Protein AF-A0A0R3WW23-F1 (afdb_monomer_lite)

Structure (mmCIF, N/CA/C/O backbone):
data_AF-A0A0R3WW23-F1
#
_entry.id   AF-A0A0R3WW23-F1
#
loop_
_atom_site.group_PDB
_atom_site.id
_atom_site.type_symbol
_atom_site.label_atom_id
_atom_site.label_alt_id
_atom_site.label_comp_id
_atom_site.label_asym_id
_atom_site.label_entity_id
_atom_site.label_seq_id
_atom_site.pdbx_PDB_ins_code
_atom_site.Cartn_x
_atom_site.Cartn_y
_atom_site.Cartn_z
_atom_site.occupancy
_atom_site.B_iso_or_equiv
_atom_site.auth_seq_id
_atom_site.auth_comp_id
_atom_site.auth_asym_id
_atom_site.auth_atom_id
_atom_site.pdbx_PDB_model_num
ATOM 1 N N . MET A 1 1 ? 10.672 -3.974 -2.061 1.00 82.94 1 MET A N 1
ATOM 2 C CA . MET A 1 1 ? 9.582 -3.012 -2.338 1.00 82.94 1 MET A CA 1
ATOM 3 C C . MET A 1 1 ? 8.192 -3.563 -2.036 1.00 82.94 1 MET A C 1
ATOM 5 O O . MET A 1 1 ? 7.412 -2.837 -1.442 1.00 82.94 1 MET A O 1
ATOM 9 N N . SER A 1 2 ? 7.876 -4.834 -2.317 1.00 86.75 2 SER A N 1
ATOM 10 C CA . SER A 1 2 ? 6.539 -5.402 -2.038 1.00 86.75 2 SER A CA 1
ATOM 11 C C . SER A 1 2 ? 6.087 -5.310 -0.570 1.00 86.75 2 SER A C 1
ATOM 13 O O . SER A 1 2 ? 4.970 -4.880 -0.309 1.00 86.75 2 SER A O 1
ATOM 15 N N . ILE A 1 3 ? 6.956 -5.640 0.396 1.00 90.69 3 ILE A N 1
ATOM 16 C CA . ILE A 1 3 ? 6.646 -5.502 1.837 1.00 90.69 3 ILE A CA 1
ATOM 17 C C . ILE A 1 3 ? 6.384 -4.035 2.196 1.00 90.69 3 ILE A C 1
ATOM 19 O O . ILE A 1 3 ? 5.402 -3.724 2.861 1.00 90.69 3 ILE A O 1
ATOM 23 N N . TYR A 1 4 ? 7.230 -3.131 1.702 1.00 90.75 4 TYR A N 1
ATOM 24 C CA . TYR A 1 4 ? 7.086 -1.690 1.908 1.00 90.75 4 TYR A CA 1
ATOM 25 C C . TYR A 1 4 ? 5.754 -1.166 1.344 1.00 90.75 4 TYR A C 1
ATOM 27 O O . TYR A 1 4 ? 5.059 -0.394 1.997 1.00 90.75 4 TYR A O 1
ATOM 35 N N . SER A 1 5 ? 5.346 -1.665 0.176 1.00 91.00 5 SER A N 1
ATOM 36 C CA . SER A 1 5 ? 4.071 -1.325 -0.470 1.00 91.00 5 SER A CA 1
ATOM 37 C C . SER A 1 5 ? 2.877 -1.838 0.334 1.00 91.00 5 SER A C 1
ATOM 39 O O . SER A 1 5 ? 1.937 -1.092 0.590 1.00 91.00 5 SER A O 1
ATOM 41 N N . ALA A 1 6 ? 2.933 -3.084 0.813 1.00 94.06 6 ALA A N 1
ATOM 42 C CA . ALA A 1 6 ? 1.882 -3.662 1.647 1.00 94.06 6 ALA A CA 1
ATOM 43 C C . ALA A 1 6 ? 1.715 -2.906 2.976 1.00 94.06 6 ALA A C 1
ATOM 45 O O . ALA A 1 6 ? 0.595 -2.601 3.383 1.00 94.06 6 ALA A O 1
ATOM 46 N N . LEU A 1 7 ? 2.822 -2.541 3.624 1.00 94.50 7 LEU A N 1
ATOM 47 C CA . LEU A 1 7 ? 2.796 -1.726 4.839 1.00 94.50 7 LEU A CA 1
ATOM 48 C C . LEU A 1 7 ? 2.319 -0.295 4.562 1.00 94.50 7 LEU A C 1
ATOM 50 O O . LEU A 1 7 ? 1.612 0.268 5.388 1.00 94.50 7 LEU A O 1
ATOM 54 N N . SER A 1 8 ? 2.613 0.268 3.388 1.00 93.62 8 SER A N 1
ATOM 55 C CA . SER A 1 8 ? 2.073 1.568 2.960 1.00 93.62 8 SER A CA 1
ATOM 56 C C . SER A 1 8 ? 0.550 1.528 2.781 1.00 93.62 8 SER A C 1
ATOM 58 O O . SER A 1 8 ? -0.147 2.467 3.170 1.00 93.62 8 SER A O 1
ATOM 60 N N . LEU A 1 9 ? 0.011 0.424 2.245 1.00 94.69 9 LEU A N 1
ATOM 61 C CA . LEU A 1 9 ? -1.437 0.198 2.152 1.00 94.69 9 LEU A CA 1
ATOM 62 C C . LEU A 1 9 ? -2.087 0.066 3.532 1.00 94.69 9 LEU A C 1
ATOM 64 O O . LEU A 1 9 ? -3.197 0.561 3.723 1.00 94.69 9 LEU A O 1
ATOM 68 N N . ALA A 1 10 ? -1.415 -0.594 4.479 1.00 94.88 10 ALA A N 1
ATOM 69 C CA . ALA A 1 10 ? -1.885 -0.706 5.857 1.00 94.88 10 ALA A CA 1
ATOM 70 C C . ALA A 1 10 ? -1.838 0.651 6.577 1.00 94.88 10 ALA A C 1
ATOM 72 O O . ALA A 1 10 ? -2.809 1.037 7.224 1.00 94.88 10 ALA A O 1
ATOM 73 N N . LEU A 1 11 ? -0.755 1.414 6.391 1.00 94.50 11 LEU A N 1
ATOM 74 C CA . LEU A 1 11 ? -0.567 2.741 6.977 1.00 94.50 11 LEU A CA 1
ATOM 75 C C . LEU A 1 11 ? -1.700 3.692 6.580 1.00 94.50 11 LEU A C 1
ATOM 77 O O . LEU A 1 11 ? -2.271 4.354 7.444 1.00 94.50 11 LEU A O 1
ATOM 81 N N . ALA A 1 12 ? -2.073 3.709 5.298 1.00 93.56 12 ALA A N 1
ATOM 82 C CA . ALA A 1 12 ? -3.149 4.554 4.780 1.00 93.56 12 ALA A CA 1
ATOM 83 C C . ALA A 1 12 ? -4.522 4.302 5.439 1.00 93.56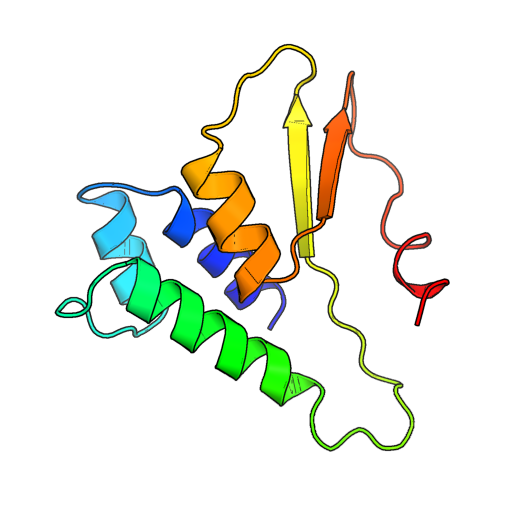 12 ALA A C 1
ATOM 85 O O . ALA A 1 12 ? -5.394 5.166 5.372 1.00 93.56 12 ALA A O 1
ATOM 86 N N . GLY A 1 13 ? -4.728 3.126 6.042 1.00 93.25 13 GLY A N 1
ATOM 87 C CA . GLY A 1 13 ? -5.958 2.755 6.749 1.00 93.25 13 GLY A CA 1
ATOM 88 C C . GLY A 1 13 ? -5.828 2.706 8.273 1.00 93.25 13 GLY A C 1
ATOM 89 O O . GLY A 1 13 ? -6.793 2.344 8.939 1.00 93.25 13 GLY A O 1
ATOM 90 N N . SER A 1 14 ? -4.653 3.025 8.819 1.00 93.69 14 SER A N 1
ATOM 91 C CA . SER A 1 14 ? -4.361 2.947 10.254 1.00 93.69 14 SER A CA 1
ATOM 92 C C . SER A 1 14 ? -4.638 4.264 10.984 1.00 93.69 14 SER A C 1
ATOM 94 O O . SER A 1 14 ? -4.568 5.347 10.400 1.00 93.69 14 SER A O 1
ATOM 96 N N . GLU A 1 15 ? -4.913 4.175 12.283 1.00 91.69 15 GLU A N 1
ATOM 97 C CA . GLU A 1 15 ? -5.122 5.325 13.166 1.00 91.69 15 GLU A CA 1
ATOM 98 C C . GLU A 1 15 ? -4.315 5.152 14.466 1.00 91.69 15 GLU A C 1
ATOM 100 O O . GLU A 1 15 ? -3.870 4.045 14.783 1.00 91.69 15 GLU A O 1
ATOM 105 N N . SER A 1 16 ? -4.123 6.255 15.199 1.00 91.94 16 SER A N 1
ATOM 106 C CA . SER A 1 16 ? -3.479 6.298 16.526 1.00 91.94 16 SER A CA 1
ATOM 107 C C . SER A 1 16 ? -2.141 5.538 16.582 1.00 91.94 16 SER A C 1
ATOM 109 O O . SER A 1 16 ? -1.332 5.658 15.662 1.00 91.94 16 SER A O 1
ATOM 111 N N . ASP A 1 17 ? -1.911 4.752 17.635 1.00 94.31 17 ASP A N 1
ATOM 112 C CA . ASP A 1 17 ? -0.670 4.024 17.909 1.00 94.31 17 ASP A CA 1
ATOM 113 C C . ASP A 1 17 ? -0.228 3.137 16.736 1.00 94.31 17 ASP A C 1
ATOM 115 O O . ASP A 1 17 ? 0.943 3.131 16.369 1.00 94.31 17 ASP A O 1
ATOM 119 N N . THR A 1 18 ? -1.162 2.453 16.060 1.00 94.31 18 THR A N 1
ATOM 120 C CA . THR A 1 18 ? -0.833 1.622 14.888 1.00 94.31 18 THR A CA 1
ATOM 121 C C . THR A 1 18 ? -0.249 2.457 13.751 1.00 94.31 18 THR A C 1
ATOM 123 O O . THR A 1 18 ? 0.666 2.017 13.055 1.00 94.31 18 THR A O 1
ATOM 126 N N . ARG A 1 19 ? -0.753 3.681 13.557 1.00 92.88 19 ARG A N 1
ATOM 127 C CA . ARG A 1 19 ? -0.202 4.602 12.561 1.00 92.88 19 ARG A CA 1
ATOM 128 C C . ARG A 1 19 ? 1.212 5.026 12.936 1.00 92.88 19 ARG A C 1
ATOM 130 O O . ARG A 1 19 ? 2.083 5.047 12.073 1.00 92.88 19 ARG A O 1
ATOM 137 N N . GLU A 1 20 ? 1.438 5.365 14.200 1.00 92.00 20 GLU A N 1
ATOM 138 C CA . GLU A 1 20 ? 2.751 5.790 14.697 1.00 92.00 20 GLU A CA 1
ATOM 139 C C . GLU A 1 20 ? 3.793 4.674 14.573 1.00 92.00 20 GLU A C 1
ATOM 141 O O . GLU A 1 20 ? 4.902 4.912 14.089 1.00 92.00 20 GLU A O 1
ATOM 146 N N . GLU A 1 21 ? 3.412 3.440 14.906 1.00 94.75 21 GLU A N 1
ATOM 147 C CA . GLU A 1 21 ? 4.246 2.257 14.706 1.00 94.75 21 GLU A CA 1
ATOM 148 C C . GLU A 1 21 ? 4.612 2.071 13.230 1.00 94.75 21 GLU A C 1
ATOM 150 O O . GLU A 1 21 ? 5.787 1.906 12.902 1.00 94.75 21 GLU A O 1
ATOM 155 N N . LEU A 1 22 ? 3.639 2.146 12.317 1.00 94.75 22 LEU A N 1
ATOM 156 C CA . LEU A 1 22 ? 3.890 1.970 10.884 1.00 94.75 22 LEU A CA 1
ATOM 157 C C . LEU A 1 22 ? 4.756 3.089 10.291 1.00 94.75 22 LEU A C 1
ATOM 159 O O . LEU A 1 22 ? 5.632 2.809 9.473 1.00 94.75 22 LEU A O 1
ATOM 163 N N . VAL A 1 23 ? 4.557 4.338 10.719 1.00 93.00 23 VAL A N 1
ATOM 164 C CA . VAL A 1 23 ? 5.421 5.469 10.345 1.00 93.00 23 VAL A CA 1
ATOM 165 C C . VAL A 1 23 ? 6.860 5.217 10.796 1.00 93.00 23 VAL A C 1
ATOM 167 O O . VAL A 1 23 ? 7.783 5.380 10.000 1.00 93.00 23 VAL A O 1
ATOM 170 N N . SER A 1 24 ? 7.050 4.760 12.036 1.00 92.38 24 SER A N 1
ATOM 171 C CA . SER A 1 24 ? 8.366 4.425 12.588 1.00 92.38 24 SER A CA 1
ATOM 172 C C . SER A 1 24 ? 9.038 3.281 11.818 1.00 92.38 24 SER A C 1
ATOM 174 O O . SER A 1 24 ? 10.177 3.413 11.367 1.00 92.38 24 SER A O 1
ATOM 176 N N . VAL A 1 25 ? 8.311 2.185 11.572 1.00 93.06 25 VAL A N 1
ATOM 177 C CA . VAL A 1 25 ? 8.807 1.010 10.833 1.00 93.06 25 VAL A CA 1
ATOM 178 C C . VAL A 1 25 ? 9.227 1.373 9.409 1.00 93.06 25 VAL A C 1
ATOM 180 O O . VAL A 1 25 ? 10.247 0.886 8.921 1.00 93.06 25 VAL A O 1
ATOM 183 N N . LEU A 1 26 ? 8.472 2.246 8.741 1.00 91.00 26 LEU A N 1
ATOM 184 C CA . LEU A 1 26 ? 8.783 2.707 7.388 1.00 91.00 26 LEU A CA 1
ATOM 185 C C . LEU A 1 26 ? 9.8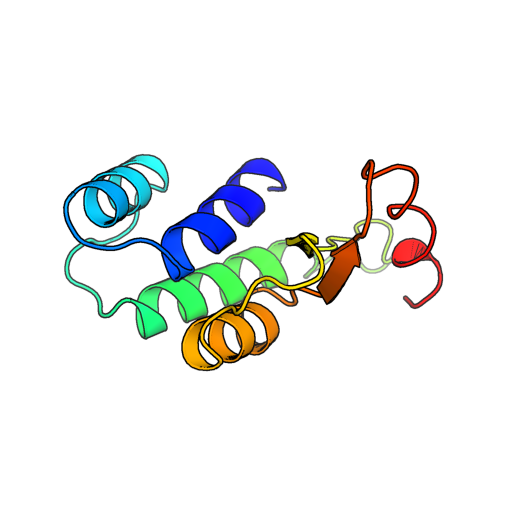12 3.847 7.362 1.00 91.00 26 LEU A C 1
ATOM 187 O O . LEU A 1 26 ? 10.151 4.322 6.278 1.00 91.00 26 LEU A O 1
ATOM 191 N N . SER A 1 27 ? 10.337 4.252 8.527 1.00 91.19 27 SER A N 1
ATOM 192 C CA . SER A 1 27 ? 11.297 5.353 8.686 1.00 91.19 27 SER A CA 1
ATOM 193 C C . SER A 1 27 ? 10.791 6.675 8.091 1.00 91.19 27 SER A C 1
ATOM 195 O O . SER A 1 27 ? 11.544 7.423 7.468 1.00 91.19 27 SER A O 1
ATOM 197 N N . LEU A 1 28 ? 9.495 6.946 8.261 1.00 87.75 28 LEU A N 1
ATOM 198 C CA . LEU A 1 28 ? 8.807 8.126 7.742 1.00 87.75 28 LEU A CA 1
ATOM 199 C C . LEU A 1 28 ? 8.759 9.245 8.787 1.00 87.75 28 LEU A C 1
ATOM 201 O O . LEU A 1 28 ? 8.838 9.020 9.993 1.00 87.75 28 LEU A O 1
ATOM 205 N N . ASP A 1 29 ? 8.593 10.474 8.308 1.00 83.62 29 ASP A N 1
ATOM 206 C CA . ASP A 1 29 ? 8.452 11.651 9.163 1.00 83.62 29 ASP A CA 1
ATOM 207 C C . ASP A 1 29 ? 7.047 11.713 9.787 1.00 83.62 29 ASP A C 1
ATOM 209 O O . ASP A 1 29 ? 6.057 11.969 9.095 1.00 83.62 29 ASP A O 1
ATOM 213 N N . ALA A 1 30 ? 6.976 11.503 11.104 1.00 72.44 30 ALA A N 1
ATOM 214 C CA . ALA A 1 30 ? 5.741 11.507 11.887 1.00 72.44 30 ALA A CA 1
ATOM 215 C C . ALA A 1 30 ? 5.046 12.877 11.974 1.00 72.44 30 ALA A C 1
ATOM 217 O O . ALA A 1 30 ? 3.881 12.941 12.361 1.00 72.44 30 ALA A O 1
ATOM 218 N N . GLY A 1 31 ? 5.726 13.970 11.607 1.00 75.75 31 GLY A N 1
ATOM 219 C CA . GLY A 1 31 ? 5.160 15.320 11.634 1.00 75.75 31 GLY A CA 1
ATOM 220 C C . GLY A 1 31 ? 4.265 15.663 10.439 1.00 75.75 31 GLY A C 1
ATOM 221 O O . GLY A 1 31 ? 3.646 16.728 10.426 1.00 75.75 31 GLY A O 1
ATOM 222 N N . LYS A 1 32 ? 4.199 14.802 9.416 1.00 77.38 32 LYS A N 1
ATOM 223 C CA . LYS A 1 32 ? 3.451 15.066 8.179 1.00 77.38 32 LYS A CA 1
ATOM 224 C C . LYS A 1 32 ? 2.001 14.585 8.251 1.00 77.38 32 LYS A C 1
ATOM 226 O O . LYS A 1 32 ? 1.682 13.578 8.876 1.00 77.38 32 LYS A O 1
ATOM 231 N N . ASP A 1 33 ? 1.126 15.289 7.530 1.00 86.19 33 ASP A N 1
ATOM 232 C CA . ASP A 1 33 ? -0.240 14.825 7.279 1.00 86.19 33 ASP A CA 1
ATOM 233 C C . ASP A 1 33 ? -0.231 13.466 6.560 1.00 86.19 33 ASP A C 1
ATOM 235 O O . ASP A 1 33 ? 0.589 13.224 5.670 1.00 86.19 33 ASP A O 1
ATOM 239 N N . ILE A 1 34 ? -1.174 12.589 6.909 1.00 84.25 34 ILE A N 1
ATOM 240 C CA . ILE A 1 34 ? -1.219 11.223 6.378 1.00 84.25 34 ILE A CA 1
ATOM 241 C C . ILE A 1 34 ? -1.382 11.192 4.854 1.00 84.25 34 ILE A C 1
ATOM 243 O O . ILE A 1 34 ? -0.772 10.349 4.200 1.00 84.25 34 ILE A O 1
ATOM 247 N N . ASN A 1 35 ? -2.119 12.134 4.254 1.00 85.25 35 ASN A N 1
ATOM 248 C CA . ASN A 1 35 ? -2.247 12.188 2.797 1.00 85.25 35 ASN A CA 1
ATOM 249 C C . ASN A 1 35 ? -0.924 12.583 2.142 1.00 85.25 35 ASN A C 1
ATOM 251 O O . ASN A 1 35 ? -0.569 12.032 1.102 1.00 85.25 35 ASN A O 1
ATOM 255 N N . ALA A 1 36 ? -0.171 13.495 2.762 1.00 88.38 36 ALA A N 1
ATOM 256 C CA . ALA A 1 36 ? 1.155 13.875 2.286 1.00 88.38 36 ALA A CA 1
ATOM 257 C C . ALA A 1 36 ? 2.152 12.707 2.398 1.00 88.38 36 ALA A C 1
ATOM 259 O O . ALA A 1 36 ? 2.978 12.513 1.501 1.00 88.38 36 ALA A O 1
ATOM 260 N N . ILE A 1 37 ? 2.048 11.900 3.461 1.00 89.62 37 ILE A N 1
ATOM 261 C CA . ILE A 1 37 ? 2.835 10.672 3.631 1.00 89.62 37 ILE A CA 1
ATOM 262 C C . ILE A 1 37 ? 2.489 9.659 2.532 1.00 89.62 37 ILE A C 1
ATOM 264 O O . ILE A 1 37 ? 3.375 9.233 1.796 1.00 89.62 37 ILE A O 1
ATOM 268 N N . VAL A 1 38 ? 1.206 9.327 2.356 1.00 89.50 38 VAL A N 1
ATOM 269 C CA . VAL A 1 38 ? 0.737 8.364 1.343 1.00 89.50 38 VAL A CA 1
ATOM 270 C C . VAL A 1 38 ? 1.083 8.820 -0.079 1.00 89.50 38 VAL A C 1
ATOM 272 O O . VAL A 1 38 ? 1.479 8.006 -0.913 1.00 89.50 38 VAL A O 1
ATOM 275 N N . GLN A 1 39 ? 1.000 10.121 -0.362 1.00 90.94 39 GLN A N 1
ATOM 276 C CA . GLN A 1 39 ? 1.422 10.682 -1.644 1.00 90.94 39 GLN A CA 1
ATOM 277 C C . GLN A 1 39 ? 2.933 10.532 -1.876 1.00 90.94 39 GLN A C 1
ATOM 279 O O . GLN A 1 39 ? 3.336 10.170 -2.982 1.00 90.94 39 GLN A O 1
ATOM 284 N N . SER A 1 40 ? 3.757 10.799 -0.856 1.00 89.56 40 SER A N 1
ATOM 285 C CA . SER A 1 40 ? 5.219 10.652 -0.939 1.00 89.56 40 SER A CA 1
ATOM 286 C C . SER A 1 40 ? 5.611 9.192 -1.178 1.00 89.56 40 SER A C 1
ATOM 288 O O . SER A 1 40 ? 6.373 8.905 -2.097 1.00 89.56 40 SER A O 1
ATOM 290 N N . LEU A 1 41 ? 4.992 8.267 -0.437 1.00 90.31 41 LEU A N 1
ATOM 291 C CA . LEU A 1 41 ? 5.157 6.822 -0.616 1.00 90.31 41 LEU A CA 1
ATOM 292 C C . LEU A 1 41 ? 4.805 6.381 -2.039 1.00 90.31 41 LEU A C 1
ATOM 294 O O . LEU A 1 41 ? 5.557 5.646 -2.672 1.00 90.31 41 LEU A O 1
ATOM 298 N N . GLY A 1 42 ? 3.687 6.873 -2.574 1.00 88.06 42 GLY A N 1
ATOM 299 C CA . GLY A 1 42 ? 3.283 6.607 -3.952 1.00 88.06 42 GLY A CA 1
ATOM 300 C C . GLY A 1 42 ? 4.306 7.059 -4.993 1.00 88.06 42 GLY A C 1
ATOM 301 O O . GLY A 1 42 ? 4.563 6.348 -5.966 1.00 88.06 42 GLY A O 1
ATOM 302 N N . ALA A 1 43 ? 4.922 8.225 -4.784 1.00 88.94 43 ALA A N 1
ATOM 303 C CA . ALA A 1 43 ? 5.969 8.732 -5.663 1.00 88.94 43 ALA A CA 1
ATOM 304 C C . ALA A 1 43 ? 7.245 7.874 -5.593 1.00 88.94 43 ALA A C 1
ATOM 306 O O . ALA A 1 43 ? 7.819 7.555 -6.635 1.00 88.94 43 ALA A O 1
ATOM 307 N N . GLU A 1 44 ? 7.653 7.459 -4.391 1.00 87.94 44 GLU A N 1
ATOM 308 C CA . GLU A 1 44 ? 8.810 6.579 -4.185 1.00 87.94 44 GLU A CA 1
ATOM 309 C C . GLU A 1 44 ? 8.605 5.203 -4.826 1.00 87.94 44 GLU A C 1
ATOM 311 O O . GLU A 1 44 ? 9.475 4.733 -5.560 1.00 87.94 44 GLU A O 1
ATOM 316 N N . LEU A 1 45 ? 7.435 4.586 -4.629 1.00 84.69 45 LEU A N 1
ATOM 317 C CA . LEU A 1 45 ? 7.079 3.315 -5.267 1.00 84.69 45 LEU A CA 1
ATOM 318 C C . LEU A 1 45 ? 7.031 3.445 -6.795 1.00 84.69 45 LEU A C 1
ATOM 320 O O . LEU A 1 45 ? 7.567 2.605 -7.516 1.00 84.69 45 LEU A O 1
ATOM 324 N N . GLY A 1 46 ? 6.469 4.539 -7.318 1.00 82.94 46 GLY A N 1
ATOM 325 C CA . GLY A 1 46 ? 6.472 4.816 -8.755 1.00 82.94 46 GLY A CA 1
ATOM 326 C C . GLY A 1 46 ? 7.884 4.923 -9.343 1.00 82.94 46 GLY A C 1
ATOM 327 O O . GLY A 1 46 ? 8.142 4.409 -10.437 1.00 82.94 46 GLY A O 1
ATOM 328 N N . ALA A 1 47 ? 8.813 5.530 -8.600 1.00 85.06 47 ALA A N 1
ATOM 329 C CA . ALA A 1 47 ? 10.201 5.703 -9.018 1.00 85.06 47 ALA A CA 1
ATOM 330 C C . ALA A 1 47 ? 10.969 4.377 -9.153 1.00 85.06 47 ALA A C 1
ATOM 332 O O . ALA A 1 47 ? 11.911 4.318 -9.937 1.00 85.06 47 ALA A O 1
ATOM 333 N N . VAL A 1 48 ? 10.544 3.300 -8.482 1.00 80.62 48 VAL A N 1
ATOM 334 C CA . VAL A 1 48 ? 11.174 1.966 -8.583 1.00 80.62 48 VAL A CA 1
ATOM 335 C C . VAL A 1 48 ? 11.175 1.442 -10.018 1.00 80.62 48 VAL A C 1
ATOM 337 O O . VAL A 1 48 ? 12.129 0.805 -10.453 1.00 80.62 48 VAL A O 1
ATOM 340 N N . THR A 1 49 ? 10.113 1.732 -10.768 1.00 77.06 49 THR A N 1
ATOM 341 C CA . THR A 1 49 ? 9.996 1.345 -12.184 1.00 77.06 49 THR A CA 1
ATOM 342 C C . THR A 1 49 ? 10.621 2.373 -13.136 1.00 77.06 49 THR A C 1
ATOM 344 O O . THR A 1 49 ? 10.744 2.130 -14.338 1.00 77.06 49 THR A O 1
ATOM 347 N N . CYS A 1 50 ? 11.042 3.530 -12.616 1.00 72.19 50 CYS A N 1
ATOM 348 C CA . CYS A 1 50 ? 11.597 4.621 -13.402 1.00 72.19 50 CYS A CA 1
ATOM 349 C C . CYS A 1 50 ? 13.059 4.316 -13.761 1.00 72.19 50 CYS A C 1
ATOM 351 O O . CYS A 1 50 ? 13.934 4.281 -12.902 1.00 72.19 50 CYS A O 1
ATOM 353 N N . GLY A 1 51 ? 13.318 4.073 -15.047 1.00 71.44 51 GLY A N 1
ATOM 354 C CA . GLY A 1 51 ? 14.644 3.711 -15.565 1.00 71.44 51 GLY A CA 1
ATOM 355 C C . GLY A 1 51 ? 14.731 2.290 -16.121 1.00 71.44 51 GLY A C 1
ATOM 356 O O . GLY A 1 51 ? 15.701 1.963 -16.806 1.00 71.44 51 GLY A O 1
ATOM 357 N N . ASP A 1 52 ? 13.699 1.467 -15.926 1.00 81.00 52 ASP A N 1
ATOM 358 C CA . ASP A 1 52 ? 13.612 0.164 -16.575 1.00 81.00 52 ASP A CA 1
ATOM 359 C C . ASP A 1 52 ? 13.053 0.288 -18.000 1.00 81.00 52 ASP A C 1
ATOM 361 O O . ASP A 1 52 ? 11.870 0.080 -18.275 1.00 81.00 52 ASP A O 1
ATOM 365 N N . ALA A 1 53 ? 13.938 0.629 -18.937 1.00 75.50 53 ALA A N 1
ATOM 366 C CA . ALA A 1 53 ? 13.599 0.821 -20.348 1.00 75.50 53 ALA A CA 1
ATOM 367 C C . ALA A 1 53 ? 12.951 -0.414 -21.006 1.00 75.50 53 ALA A C 1
ATOM 369 O O . ALA A 1 53 ? 12.296 -0.283 -22.039 1.00 75.50 53 ALA A O 1
ATOM 370 N N . LYS A 1 54 ? 13.134 -1.610 -20.428 1.00 81.06 54 LYS A N 1
ATOM 371 C CA . LYS A 1 54 ? 12.583 -2.866 -20.952 1.00 81.06 54 LYS A CA 1
ATOM 372 C C . LYS A 1 54 ? 11.258 -3.266 -20.299 1.00 81.06 54 LYS A C 1
ATOM 374 O O . LYS A 1 54 ? 10.685 -4.259 -20.737 1.00 81.06 54 LYS A O 1
ATOM 379 N N . LYS A 1 55 ? 10.774 -2.516 -19.297 1.00 79.12 55 LYS A N 1
ATOM 380 C CA . LYS A 1 55 ? 9.569 -2.835 -18.505 1.00 79.12 55 LYS A CA 1
ATOM 381 C C . LYS A 1 55 ? 9.564 -4.273 -17.954 1.00 79.12 55 LYS A C 1
ATOM 383 O O . LYS A 1 55 ? 8.519 -4.911 -17.859 1.00 79.12 55 LYS A O 1
ATOM 388 N N . ALA A 1 56 ? 10.738 -4.803 -17.630 1.00 82.25 56 ALA A N 1
ATOM 389 C CA . ALA A 1 56 ? 10.894 -6.096 -16.980 1.00 82.25 56 ALA A CA 1
ATOM 390 C C . ALA A 1 56 ? 10.444 -6.074 -15.505 1.00 82.25 56 ALA A C 1
ATOM 392 O O . ALA A 1 56 ? 10.123 -7.122 -14.947 1.00 82.25 56 ALA A O 1
ATOM 393 N N . LEU A 1 57 ? 10.416 -4.899 -14.872 1.00 79.69 57 LEU A N 1
ATOM 394 C CA . LEU A 1 57 ? 10.009 -4.693 -13.492 1.00 79.69 57 LEU A CA 1
ATOM 395 C C . LEU A 1 57 ? 8.578 -4.154 -13.430 1.00 79.69 57 LEU A C 1
ATOM 397 O O . LEU A 1 57 ? 8.288 -3.043 -13.872 1.00 79.69 57 LEU A O 1
ATOM 401 N N . VAL A 1 58 ? 7.688 -4.945 -12.832 1.00 80.81 58 VAL A N 1
ATOM 402 C CA . VAL A 1 58 ? 6.279 -4.594 -12.639 1.00 80.81 58 VAL A CA 1
ATOM 403 C C . VAL A 1 58 ? 5.948 -4.651 -11.154 1.00 80.81 58 VAL A C 1
ATOM 405 O O . VAL A 1 58 ? 6.215 -5.650 -10.486 1.00 80.81 58 VAL A O 1
ATOM 408 N N . GLU A 1 59 ? 5.335 -3.583 -10.649 1.00 82.56 59 GLU A N 1
ATOM 409 C CA . GLU A 1 59 ? 4.734 -3.544 -9.319 1.00 82.56 59 GLU A CA 1
ATOM 410 C C . GLU A 1 59 ? 3.210 -3.504 -9.453 1.00 82.56 59 GLU A C 1
ATOM 412 O O . GLU A 1 59 ? 2.661 -2.713 -10.223 1.00 82.56 59 GLU A O 1
ATOM 417 N N . ALA A 1 60 ? 2.530 -4.373 -8.707 1.00 85.69 60 ALA A N 1
ATOM 418 C CA . ALA A 1 60 ? 1.079 -4.456 -8.679 1.00 85.69 60 ALA A CA 1
ATOM 419 C C . ALA A 1 60 ? 0.605 -4.592 -7.230 1.00 85.69 60 ALA A C 1
ATOM 421 O O . ALA A 1 60 ? 0.913 -5.577 -6.557 1.00 85.69 60 ALA A O 1
ATOM 422 N N . ASN A 1 61 ? -0.162 -3.604 -6.776 1.00 90.00 61 ASN A N 1
ATOM 423 C CA . ASN A 1 61 ? -0.739 -3.559 -5.439 1.00 90.00 61 ASN A CA 1
ATOM 424 C C . ASN A 1 61 ? -2.218 -3.961 -5.497 1.00 90.00 61 ASN A C 1
ATOM 426 O O . ASN A 1 61 ? -2.946 -3.555 -6.405 1.00 90.00 61 ASN A O 1
ATOM 430 N N . GLY A 1 62 ? -2.670 -4.767 -4.535 1.00 91.12 62 GLY A N 1
ATOM 431 C CA . GLY A 1 62 ? -4.037 -5.285 -4.494 1.00 91.12 62 GLY A CA 1
ATOM 432 C C . GLY A 1 62 ? -4.607 -5.303 -3.080 1.00 91.12 62 GLY A C 1
ATOM 433 O O . GLY A 1 62 ? -3.934 -5.735 -2.146 1.00 91.12 62 GLY A O 1
ATOM 434 N N . VAL A 1 63 ? -5.855 -4.859 -2.938 1.00 90.50 63 VAL A N 1
ATOM 435 C CA . VAL A 1 63 ? -6.639 -4.911 -1.701 1.00 90.50 63 VAL A CA 1
ATOM 436 C C . VAL A 1 63 ? -7.819 -5.855 -1.918 1.00 90.50 63 VAL A C 1
ATOM 438 O O . VAL A 1 63 ? -8.682 -5.623 -2.769 1.00 90.50 63 VAL A O 1
ATOM 441 N N . PHE A 1 64 ? -7.847 -6.930 -1.133 1.00 89.06 64 PHE A N 1
ATOM 442 C CA . PHE A 1 64 ? -8.888 -7.949 -1.191 1.00 89.06 64 PHE A CA 1
ATOM 443 C C . PHE A 1 64 ? -9.807 -7.802 0.010 1.00 89.06 64 PHE A C 1
ATOM 445 O O . PHE A 1 64 ? -9.364 -7.870 1.155 1.00 89.06 64 PHE A O 1
ATOM 452 N N . ILE A 1 65 ? -11.084 -7.582 -0.271 1.00 87.62 65 ILE A N 1
ATOM 453 C CA . ILE A 1 65 ? -12.092 -7.263 0.734 1.00 87.62 65 ILE A CA 1
ATOM 454 C C . ILE A 1 65 ? -13.046 -8.447 0.829 1.00 87.62 65 ILE A C 1
ATOM 456 O O . ILE A 1 65 ? -13.480 -8.980 -0.191 1.00 87.62 65 ILE A O 1
ATOM 460 N N . GLN A 1 66 ? -13.384 -8.875 2.042 1.00 85.38 66 GLN A N 1
ATOM 461 C CA . GLN A 1 66 ? -14.404 -9.902 2.223 1.00 85.38 66 GLN A CA 1
ATOM 462 C C . GLN A 1 66 ? -15.754 -9.382 1.717 1.00 85.38 66 GLN A C 1
ATOM 464 O O . GLN A 1 66 ? -16.188 -8.298 2.111 1.00 85.38 66 GLN A O 1
ATOM 469 N N . SER A 1 67 ? -16.425 -10.160 0.867 1.00 84.25 67 SER A N 1
ATOM 470 C CA . SER A 1 67 ? -17.745 -9.793 0.347 1.00 84.25 67 SER A CA 1
ATOM 471 C C . SER A 1 67 ? -18.728 -9.475 1.476 1.00 84.25 67 SER A C 1
ATOM 473 O O . SER A 1 67 ? -18.801 -10.198 2.470 1.00 84.25 67 SER A O 1
ATOM 475 N N . GLY A 1 68 ? -19.470 -8.378 1.317 1.00 83.88 68 GLY A N 1
ATOM 476 C CA . GLY A 1 68 ? -20.377 -7.852 2.343 1.00 83.88 68 GLY A CA 1
ATOM 477 C C . GLY A 1 68 ? -19.718 -6.934 3.381 1.00 83.88 68 GLY A C 1
ATOM 478 O O . GLY A 1 68 ? -20.412 -6.428 4.259 1.00 83.88 68 GLY A O 1
ATOM 479 N N . SER A 1 69 ? -18.408 -6.687 3.286 1.00 85.25 69 SER A N 1
ATOM 480 C CA . SER A 1 69 ? -17.725 -5.692 4.122 1.00 85.25 69 SER A CA 1
ATOM 481 C C . SER A 1 69 ? -17.769 -4.314 3.470 1.00 85.25 69 SER A C 1
ATOM 483 O O . SER A 1 69 ? -17.608 -4.187 2.259 1.00 85.25 69 SER A O 1
ATOM 485 N N . HIS A 1 70 ? -17.902 -3.265 4.280 1.00 86.06 70 HIS A N 1
ATOM 486 C CA . HIS A 1 70 ? -17.848 -1.884 3.806 1.00 86.06 70 HIS A CA 1
ATOM 487 C C . HIS A 1 70 ? -16.512 -1.242 4.182 1.00 86.06 70 HIS A C 1
ATOM 489 O O . HIS A 1 70 ? -16.192 -1.110 5.363 1.00 86.06 70 HIS A O 1
ATOM 495 N N . ILE A 1 71 ? -15.746 -0.816 3.177 1.00 89.56 71 ILE A N 1
ATOM 496 C CA . ILE A 1 71 ? -14.535 -0.011 3.370 1.00 89.56 71 ILE A CA 1
ATOM 497 C C . ILE A 1 71 ? -14.852 1.456 3.085 1.00 89.56 71 ILE A C 1
ATOM 499 O O . ILE A 1 71 ? -15.600 1.774 2.161 1.00 89.56 71 ILE A O 1
ATOM 503 N N . LYS A 1 72 ? -14.279 2.356 3.894 1.00 91.75 72 LYS A N 1
ATOM 504 C CA . LYS A 1 72 ? -14.434 3.805 3.724 1.00 91.75 72 LYS A CA 1
ATOM 505 C C . LYS A 1 72 ? -13.925 4.237 2.343 1.00 91.75 72 LYS A C 1
ATOM 507 O O . LYS A 1 72 ? -12.787 3.946 1.980 1.00 91.75 72 LYS A O 1
ATOM 512 N N . GLU A 1 73 ? -14.729 5.016 1.624 1.00 91.19 73 GLU A N 1
ATOM 513 C CA . GLU A 1 73 ? -14.373 5.566 0.306 1.00 91.19 73 GLU A CA 1
ATOM 514 C C . GLU A 1 73 ? -13.106 6.436 0.349 1.00 91.19 73 GLU A C 1
ATOM 516 O O . GLU A 1 73 ? -12.324 6.480 -0.603 1.00 91.19 73 GLU A O 1
ATOM 521 N N . THR A 1 74 ? -12.864 7.103 1.480 1.00 90.88 74 THR A N 1
ATOM 522 C CA . THR A 1 74 ? -11.657 7.906 1.698 1.00 90.88 74 THR A CA 1
ATOM 523 C C . THR A 1 74 ? -10.390 7.055 1.626 1.00 90.88 74 THR A C 1
ATOM 525 O O . THR A 1 74 ? -9.422 7.460 0.984 1.00 90.88 74 THR A O 1
ATOM 528 N N . TYR A 1 75 ? -10.414 5.850 2.202 1.00 92.44 75 TYR A N 1
ATOM 529 C CA . TYR A 1 75 ? -9.313 4.897 2.097 1.00 92.44 75 TYR A CA 1
ATOM 530 C C . TYR A 1 75 ? -9.139 4.419 0.656 1.00 92.44 75 TYR A C 1
ATOM 532 O O . TYR A 1 75 ? -8.042 4.513 0.103 1.00 92.44 75 TYR A O 1
ATOM 540 N N . THR A 1 76 ? -10.221 3.945 0.023 1.00 92.25 76 THR A N 1
ATOM 541 C CA . THR A 1 76 ? -10.135 3.364 -1.325 1.00 92.25 76 THR A CA 1
ATOM 542 C C . THR A 1 76 ? -9.633 4.378 -2.346 1.00 92.25 76 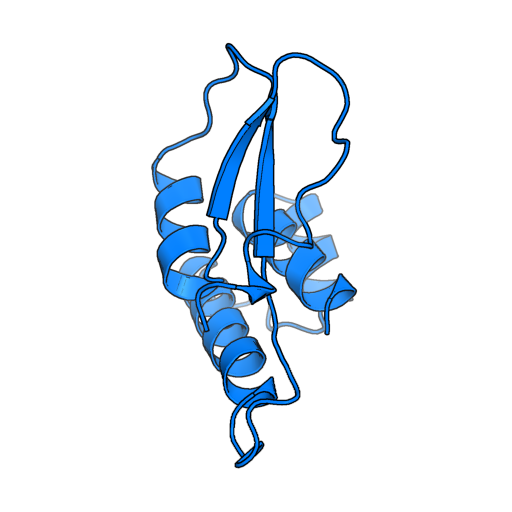THR A C 1
ATOM 544 O O . THR A 1 76 ? -8.794 4.053 -3.187 1.00 92.25 76 THR A O 1
ATOM 547 N N . SER A 1 77 ? -10.078 5.629 -2.223 1.00 91.12 77 SER A N 1
ATOM 548 C CA . SER A 1 77 ? -9.632 6.742 -3.059 1.00 91.12 77 SER A CA 1
ATOM 549 C C . SER A 1 77 ? -8.153 7.062 -2.853 1.00 91.12 77 SER A C 1
ATOM 551 O O . SER A 1 77 ? -7.426 7.221 -3.834 1.00 91.12 77 SER A O 1
ATOM 553 N N . ALA A 1 78 ? -7.684 7.120 -1.602 1.00 90.50 78 ALA A N 1
ATOM 554 C CA . ALA A 1 78 ? -6.293 7.443 -1.293 1.00 90.50 78 ALA A CA 1
ATOM 555 C C . ALA A 1 78 ? -5.322 6.398 -1.864 1.00 90.50 78 ALA A C 1
ATOM 557 O O . ALA A 1 78 ? -4.379 6.750 -2.579 1.00 90.50 78 ALA A O 1
ATOM 558 N N . VAL A 1 79 ? -5.568 5.109 -1.612 1.00 92.62 79 VAL A N 1
ATOM 559 C CA . VAL A 1 79 ? -4.632 4.050 -2.024 1.00 92.62 79 VAL A CA 1
ATOM 560 C C . VAL A 1 79 ? -4.752 3.679 -3.505 1.00 92.62 79 VAL A C 1
ATOM 562 O O . VAL A 1 79 ? -3.750 3.309 -4.115 1.00 92.62 79 VAL A O 1
ATOM 565 N N . SER A 1 80 ? -5.923 3.849 -4.130 1.00 92.06 80 SER A N 1
ATOM 566 C CA . SER A 1 80 ? -6.053 3.744 -5.593 1.00 92.06 80 SER A CA 1
ATOM 567 C C . SER A 1 80 ? -5.235 4.835 -6.288 1.00 92.06 80 SER A C 1
ATOM 569 O O . SER A 1 80 ? -4.422 4.555 -7.171 1.00 92.06 80 SER A O 1
ATOM 571 N N . LYS A 1 81 ? -5.388 6.086 -5.832 1.00 90.75 81 LYS A N 1
ATOM 572 C CA . LYS A 1 81 ? -4.751 7.254 -6.446 1.00 90.75 81 LYS A CA 1
ATOM 573 C C . LYS A 1 81 ? -3.235 7.264 -6.277 1.00 90.75 81 LYS A C 1
ATOM 575 O O . LYS A 1 81 ? -2.523 7.568 -7.229 1.00 90.75 81 LYS A O 1
ATOM 580 N N . HIS A 1 82 ? -2.748 6.985 -5.072 1.00 91.12 82 HIS A N 1
ATOM 581 C CA . HIS A 1 82 ? -1.337 7.182 -4.742 1.00 91.12 82 HIS A CA 1
ATOM 582 C C . HIS A 1 82 ? -0.529 5.886 -4.772 1.00 91.12 82 HIS A C 1
ATOM 584 O O . HIS A 1 82 ? 0.622 5.911 -5.185 1.00 91.12 82 HIS A O 1
ATOM 590 N N . LEU A 1 83 ? -1.128 4.750 -4.409 1.00 89.75 83 LEU A N 1
ATOM 591 C CA . LEU A 1 83 ? -0.430 3.461 -4.313 1.00 89.75 83 LEU A CA 1
ATOM 592 C C . LEU A 1 83 ? -0.803 2.491 -5.446 1.00 89.75 83 LEU A C 1
ATOM 594 O O . LEU A 1 83 ? -0.337 1.351 -5.461 1.00 89.75 83 LEU A O 1
ATOM 598 N N . ARG A 1 84 ? -1.625 2.942 -6.410 1.00 89.56 84 ARG A N 1
ATOM 599 C CA . ARG A 1 84 ? -2.066 2.182 -7.596 1.00 89.56 84 ARG A C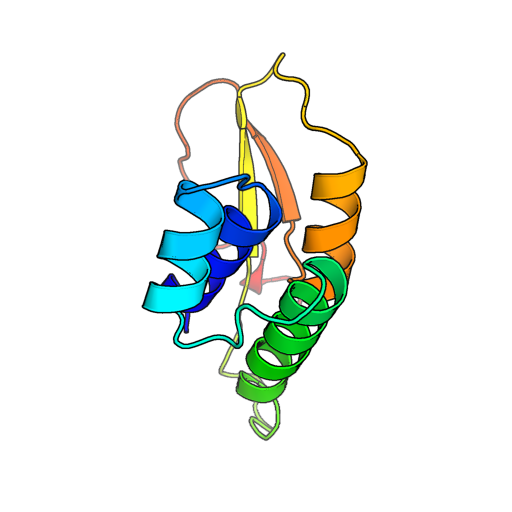A 1
ATOM 600 C C . ARG A 1 84 ? -2.703 0.836 -7.229 1.00 89.56 84 ARG A C 1
ATOM 602 O O . ARG A 1 84 ? -2.544 -0.150 -7.946 1.00 89.56 84 ARG A O 1
ATOM 609 N N . ALA A 1 85 ? -3.399 0.796 -6.094 1.00 91.38 85 ALA A N 1
ATOM 610 C CA . ALA A 1 85 ? -4.015 -0.420 -5.590 1.00 91.38 85 ALA A CA 1
ATOM 611 C C 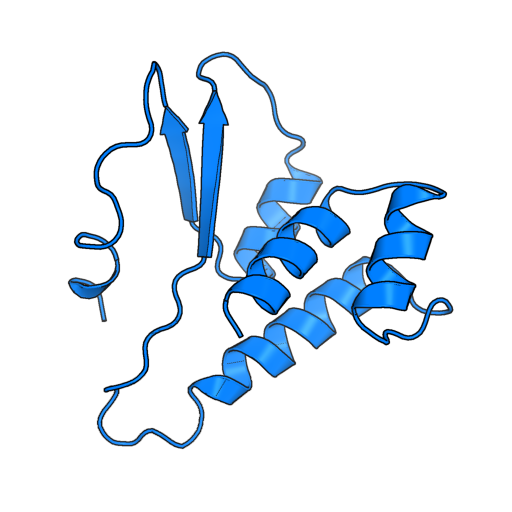. ALA A 1 85 ? -5.288 -0.776 -6.371 1.00 91.38 85 ALA A C 1
ATOM 613 O O . ALA A 1 85 ? -6.205 0.039 -6.490 1.00 91.38 85 ALA A O 1
ATOM 614 N N . ALA A 1 86 ? -5.364 -2.014 -6.854 1.00 91.31 86 ALA A N 1
ATOM 615 C CA . ALA A 1 86 ? -6.592 -2.595 -7.382 1.00 91.31 86 ALA A CA 1
ATOM 616 C C . ALA A 1 86 ? -7.445 -3.182 -6.249 1.00 91.31 86 ALA A C 1
ATOM 618 O O . ALA A 1 86 ? -6.915 -3.722 -5.279 1.00 91.31 86 ALA A O 1
ATOM 619 N N . PHE A 1 87 ? -8.767 -3.122 -6.392 1.00 88.81 87 PHE A N 1
ATOM 620 C CA . PHE A 1 87 ? -9.713 -3.625 -5.397 1.00 88.81 87 PHE A CA 1
ATOM 621 C C . PHE A 1 87 ? -10.485 -4.816 -5.928 1.00 88.81 87 PHE A C 1
ATOM 623 O O . PHE A 1 87 ? -10.942 -4.809 -7.073 1.00 88.81 87 PHE A O 1
ATOM 630 N N . LYS A 1 88 ? -10.673 -5.824 -5.078 1.00 86.94 88 LYS A N 1
ATOM 631 C CA . LYS A 1 88 ? -11.527 -6.959 -5.402 1.00 86.94 88 LYS A CA 1
ATOM 632 C C . LYS A 1 88 ? -12.235 -7.492 -4.167 1.00 86.94 88 LYS A C 1
ATOM 634 O O . LYS A 1 88 ? -11.598 -7.805 -3.163 1.00 86.94 88 LYS A O 1
ATOM 639 N N . GLU A 1 89 ? -13.547 -7.659 -4.276 1.00 86.44 89 GLU A N 1
ATOM 640 C CA . GLU A 1 89 ? -14.304 -8.440 -3.305 1.00 86.44 89 GLU A CA 1
ATOM 641 C C . GLU A 1 89 ? -14.087 -9.940 -3.523 1.00 86.44 89 GLU A C 1
ATOM 643 O O . GLU A 1 89 ? -14.066 -10.429 -4.658 1.00 86.44 89 GLU A O 1
ATOM 648 N N . VAL A 1 90 ? -13.922 -10.679 -2.429 1.00 83.81 90 VAL A N 1
ATOM 649 C CA . VAL A 1 90 ? -13.700 -12.125 -2.443 1.00 83.81 90 VAL A CA 1
ATOM 650 C C . VAL A 1 90 ? -14.642 -12.826 -1.462 1.00 83.81 90 VAL A C 1
ATOM 652 O O . VAL A 1 90 ? -14.708 -12.480 -0.282 1.00 83.81 90 VAL A O 1
ATOM 655 N N . MET A 1 91 ? -15.373 -13.830 -1.962 1.00 65.00 91 MET A N 1
ATOM 656 C CA . MET A 1 91 ? -16.376 -14.577 -1.186 1.00 65.00 91 MET A CA 1
ATOM 657 C C . MET A 1 91 ? -15.770 -15.710 -0.338 1.00 65.00 91 MET A C 1
ATOM 659 O O . MET A 1 91 ? -16.349 -16.070 0.680 1.00 65.00 91 MET A O 1
ATOM 663 N N . SER A 1 92 ? -14.601 -16.249 -0.717 1.00 58.91 92 SER A N 1
ATOM 664 C CA . SER A 1 92 ? -13.806 -17.212 0.072 1.00 58.91 92 SER A CA 1
ATOM 665 C C . SER A 1 92 ? -12.519 -17.606 -0.674 1.00 58.91 92 SER A C 1
ATOM 667 O O . SER A 1 92 ? -12.593 -17.907 -1.861 1.00 58.91 92 SER A O 1
ATOM 669 N N . HIS A 1 93 ? -11.384 -17.658 0.040 1.00 49.44 93 HIS A N 1
ATOM 670 C CA . HIS A 1 93 ? -10.022 -18.032 -0.402 1.00 49.44 93 HIS A CA 1
ATOM 671 C C . HIS A 1 93 ? -9.405 -17.213 -1.559 1.00 49.44 93 HIS A C 1
ATOM 673 O O . HIS A 1 93 ? -9.811 -17.280 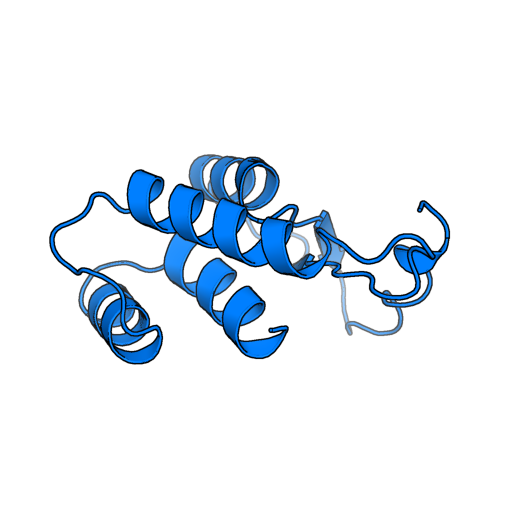-2.716 1.00 49.44 93 HIS A O 1
ATOM 679 N N . CYS A 1 94 ? -8.336 -16.475 -1.235 1.00 51.78 94 CYS A N 1
ATOM 680 C CA . CYS A 1 94 ? -7.525 -15.705 -2.178 1.00 51.78 94 CYS A CA 1
ATOM 681 C C . CYS A 1 94 ? -6.621 -16.652 -2.994 1.00 51.78 94 CYS A C 1
ATOM 683 O O . CYS A 1 94 ? -5.463 -16.877 -2.653 1.00 51.78 94 CYS A O 1
ATOM 685 N N . GLY A 1 95 ? -7.171 -17.280 -4.034 1.00 51.69 95 GLY A N 1
ATOM 686 C CA . GLY A 1 95 ? -6.430 -18.129 -4.964 1.00 51.69 95 GLY A CA 1
ATOM 687 C C . GLY A 1 95 ? -6.398 -17.506 -6.355 1.00 51.69 95 GLY A C 1
ATOM 688 O O . GLY A 1 95 ? -7.417 -17.476 -7.032 1.00 51.69 95 GLY A O 1
ATOM 689 N N . VAL A 1 96 ? -5.211 -17.078 -6.796 1.00 53.31 96 VAL A N 1
ATOM 690 C CA . VAL A 1 96 ? -4.866 -16.672 -8.177 1.00 53.31 96 VAL A CA 1
ATOM 691 C C . VAL A 1 96 ? -5.277 -15.238 -8.578 1.00 53.31 96 VAL A C 1
ATOM 693 O O . VAL A 1 96 ? -6.354 -15.001 -9.120 1.00 53.31 96 VAL A O 1
ATOM 696 N N . TRP A 1 97 ? -4.362 -14.271 -8.386 1.00 51.34 97 TRP A N 1
ATOM 697 C CA . TRP A 1 97 ? -4.472 -12.915 -8.972 1.00 51.34 97 TRP A CA 1
ATOM 698 C C . TRP A 1 97 ? -3.206 -12.398 -9.675 1.00 51.34 97 TRP A C 1
ATOM 700 O O . TRP A 1 97 ? -3.329 -11.615 -10.616 1.00 51.34 97 TRP A O 1
ATOM 710 N N . SER A 1 98 ? -2.003 -12.867 -9.314 1.00 52.03 98 SER A N 1
ATOM 711 C CA . SER A 1 98 ? -0.749 -12.340 -9.888 1.00 52.03 98 SER A CA 1
ATOM 712 C C . SER A 1 98 ? -0.649 -12.435 -11.418 1.00 52.03 98 SER A C 1
ATOM 714 O O . SER A 1 98 ? 0.051 -11.627 -12.016 1.00 52.03 98 SER A O 1
ATOM 716 N N . CYS A 1 99 ? -1.370 -13.349 -12.077 1.00 42.12 99 CYS A N 1
ATOM 717 C CA . CYS A 1 99 ? -1.336 -13.459 -13.539 1.00 42.12 99 CYS A CA 1
ATOM 718 C C . CYS A 1 99 ? -2.121 -12.360 -14.273 1.00 42.12 99 CYS A C 1
ATOM 720 O O . CYS A 1 99 ? -1.746 -12.012 -15.386 1.00 42.12 99 CYS A O 1
ATOM 722 N N . HIS A 1 100 ? -3.186 -11.795 -13.690 1.00 37.97 100 HIS A N 1
ATOM 723 C CA . HIS A 1 100 ? -4.075 -10.893 -14.437 1.00 37.97 100 HIS A CA 1
ATOM 724 C C . HIS A 1 100 ? -3.552 -9.447 -14.512 1.00 37.97 100 HIS A C 1
ATOM 726 O O . HIS A 1 100 ? -3.825 -8.756 -15.490 1.00 37.97 100 HIS A O 1
ATOM 732 N N . CYS A 1 101 ? -2.763 -8.993 -13.528 1.00 41.59 101 CYS A N 1
ATOM 733 C CA . CYS A 1 101 ? -2.132 -7.666 -13.568 1.00 41.59 101 CYS A CA 1
ATOM 734 C C . CYS A 1 101 ? -0.944 -7.591 -14.540 1.00 41.59 101 CYS A C 1
ATOM 736 O O . CYS A 1 101 ? -0.762 -6.554 -15.170 1.00 41.59 101 CYS A O 1
ATOM 738 N N . CYS A 1 102 ? -0.174 -8.672 -14.721 1.00 35.69 102 CYS A N 1
ATOM 739 C CA . CYS A 1 102 ? 0.958 -8.677 -15.659 1.00 35.69 102 CYS A CA 1
ATOM 740 C C . CYS A 1 102 ? 0.538 -8.594 -17.137 1.00 35.69 102 CYS A C 1
ATOM 742 O O . CYS A 1 102 ? 1.350 -8.204 -17.966 1.00 35.69 102 CYS A O 1
ATOM 744 N N . CYS A 1 103 ? -0.707 -8.939 -17.486 1.00 29.47 103 CYS A N 1
ATOM 745 C CA . CYS A 1 103 ? -1.172 -8.940 -18.879 1.00 29.47 103 CYS A CA 1
ATOM 746 C C . CYS A 1 103 ? -1.708 -7.585 -19.378 1.00 29.47 103 CYS A C 1
ATOM 748 O O . CYS A 1 103 ? -2.025 -7.474 -20.559 1.00 29.47 103 CYS A O 1
ATOM 750 N N . CYS A 1 104 ? -1.815 -6.568 -18.516 1.00 32.00 104 CYS A N 1
ATOM 751 C CA . CYS A 1 104 ? -2.329 -5.239 -18.880 1.00 32.00 104 CYS A CA 1
ATOM 752 C C . CYS A 1 104 ? -1.239 -4.147 -18.941 1.00 32.00 104 CYS A C 1
ATOM 754 O O . CYS A 1 104 ? -1.578 -2.962 -18.924 1.00 32.00 104 CYS A O 1
ATOM 756 N N . CYS A 1 105 ? 0.049 -4.514 -18.971 1.00 30.83 105 CYS A N 1
ATOM 757 C CA . CYS A 1 105 ? 1.187 -3.585 -19.069 1.00 30.83 105 CYS A CA 1
ATOM 758 C C . CYS A 1 105 ? 1.914 -3.666 -20.415 1.00 30.83 105 CYS A C 1
ATOM 760 O O . CYS A 1 105 ? 2.030 -4.788 -20.951 1.00 30.83 105 CYS A O 1
#

Radius of gyration: 14.61 Å; chains: 1; bounding box: 35×33×39 Å

Organism: Hydatigena taeniaeformis (NCBI:txid6205)

pLDDT: mean 81.85, std 16.19, range [29.47, 94.88]

InterPro domains:
  IPR023796 Serpin domain [PF00079] (1-90)
  IPR036186 Serpin superfamily [SSF56574] (1-88)
  IPR042178 Serpin superfamily, domain 1 [G3DSA:3.30.497.10] (1-93)

Secondary structure (DSSP, 8-state):
-HHHHHHHHHHTT--HHHHHHHHHHTT--TTS-HHHHHHHHHHHHHHHTTT-TT------EEEEEETT----HHHHHHHHHHH-EEEEEESS-----HHHHHTT-

Sequence (105 aa):
MSIYSALSLALAGSESDTREELVSVLSLDAGKDINAIVQSLGAELGAVTCGDAKKALVEANGVFIQSGSHIKETYTSAVSKHLRAAFKEVMSHCGVWSCHCCCCC

Foldseek 3Di:
DQVLLVLLLVLLVDDDPSVVVSCVVNVHDPVDDNLVVLQVSLVVVVCVQPPVPVSPDDDAAEDEAEPPDDDDPSSVVSCCVRSVYDYDYDPDDDDDDPVPVVVPD